Protein AF-A0A367M331-F1 (afdb_monomer_lite)

Radius of gyration: 15.26 Å; chains: 1; bounding box: 50×22×34 Å

Foldseek 3Di:
DDDDDPCPVQQVVVVVCVVVVHDDDPCVVPNGDGPVVVVVVVCVVPDDDDPD

Sequence (52 aa):
MSLPSPWRADFPAFSAFAAEGLTYLDSAATAQKPQAVLDALNGYYLGGAANV

InterPro domains:
  IPR000192 Aminotransferase class V domain [PF00266] (23-52)
  IPR015421 Pyridoxal phosphate-dependent transferase, major domain [G3DSA:3.40.640.10] (41-52)
  IPR015422 Pyridoxal phosphate-dependent transferase, small domain [G3DSA:3.90.1150.10] (9-40)
  IPR015424 Pyridoxal phosphate-dependent transferase [SSF53383] (6-52)

Structure (mmCIF, N/CA/C/O backbone):
data_AF-A0A367M331-F1
#
_entry.id   AF-A0A367M331-F1
#
loop_
_atom_site.group_PDB
_atom_site.id
_atom_site.type_symbol
_atom_site.label_atom_id
_atom_site.label_alt_id
_atom_site.label_comp_id
_atom_site.label_asym_id
_atom_site.label_entity_id
_atom_site.lab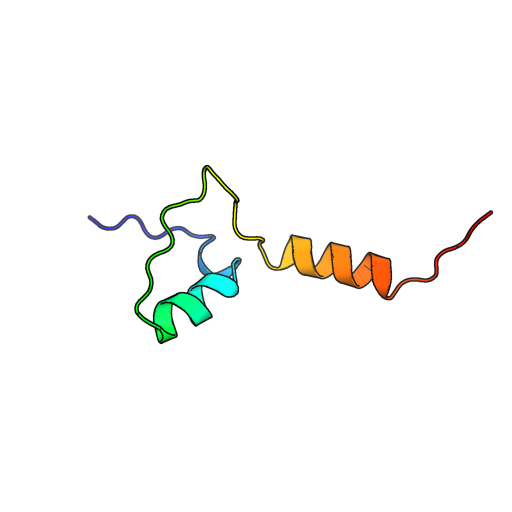el_seq_id
_atom_site.pdbx_PDB_ins_code
_atom_site.Cartn_x
_atom_site.Cartn_y
_atom_site.Cartn_z
_atom_site.occupancy
_atom_site.B_iso_or_equiv
_atom_site.auth_seq_id
_atom_site.auth_comp_id
_atom_site.auth_asym_id
_atom_site.auth_atom_id
_atom_site.pdbx_PDB_model_num
ATOM 1 N N . MET A 1 1 ? -27.128 5.030 4.255 1.00 53.19 1 MET A N 1
ATOM 2 C CA . MET A 1 1 ? -26.690 4.116 3.177 1.00 53.19 1 MET A CA 1
ATOM 3 C C . MET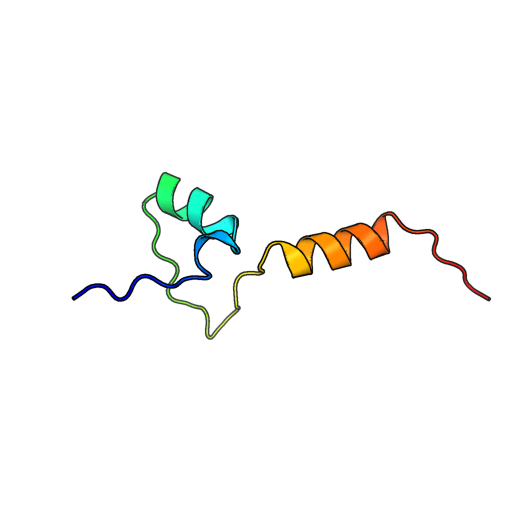 A 1 1 ? -25.175 4.119 3.149 1.00 53.19 1 MET A C 1
ATOM 5 O O . MET A 1 1 ? -24.601 5.198 3.112 1.00 53.19 1 MET A O 1
ATOM 9 N N . SER A 1 2 ? -24.542 2.948 3.228 1.00 77.25 2 SER A N 1
ATOM 10 C CA . SER A 1 2 ? -23.104 2.832 2.960 1.00 77.25 2 SER A CA 1
ATOM 11 C C . SER A 1 2 ? -22.883 3.028 1.461 1.00 77.25 2 SER A C 1
ATOM 13 O O . SER A 1 2 ? -23.612 2.432 0.668 1.00 77.25 2 SER A O 1
ATOM 15 N N . LEU A 1 3 ? -21.937 3.885 1.078 1.00 81.31 3 LEU A N 1
ATOM 16 C CA . LEU A 1 3 ? -21.490 4.024 -0.305 1.00 81.31 3 LEU A CA 1
ATOM 17 C C . LEU A 1 3 ? -20.309 3.063 -0.504 1.00 81.31 3 LEU A C 1
ATOM 19 O O . LEU A 1 3 ? -19.209 3.367 -0.032 1.00 81.31 3 LEU A O 1
ATOM 23 N N . PRO A 1 4 ? -20.503 1.893 -1.140 1.00 84.56 4 PRO A N 1
ATOM 24 C CA . PRO A 1 4 ? -19.391 1.001 -1.428 1.00 84.56 4 PRO A CA 1
ATOM 25 C C . PRO A 1 4 ? -18.457 1.681 -2.433 1.00 84.56 4 PRO A C 1
ATOM 27 O O . PRO A 1 4 ? -18.870 2.061 -3.527 1.00 84.56 4 PRO A O 1
ATOM 30 N N . SER A 1 5 ? -17.191 1.852 -2.053 1.00 88.56 5 SER A N 1
ATOM 31 C CA . SER A 1 5 ? -16.165 2.350 -2.971 1.00 88.56 5 SER A CA 1
ATOM 32 C C . SER A 1 5 ? -15.789 1.242 -3.961 1.00 88.56 5 SER A C 1
ATOM 34 O O . SER A 1 5 ? -15.387 0.165 -3.506 1.00 88.56 5 SER A O 1
ATOM 36 N N . PRO A 1 6 ? -15.860 1.482 -5.285 1.00 93.12 6 PRO A N 1
ATOM 37 C CA . PRO A 1 6 ? -15.484 0.483 -6.285 1.00 93.12 6 PRO A CA 1
ATOM 38 C C . PRO A 1 6 ? -13.984 0.157 -6.259 1.00 93.12 6 PRO A C 1
ATOM 40 O O . PRO A 1 6 ? -13.592 -0.919 -6.691 1.00 93.12 6 PRO A O 1
ATOM 43 N N . TRP A 1 7 ? -13.156 1.045 -5.701 1.00 94.69 7 TRP A N 1
ATOM 44 C CA . TRP A 1 7 ? -11.696 0.905 -5.669 1.00 94.69 7 TRP A CA 1
ATOM 45 C C . TRP A 1 7 ? -11.166 0.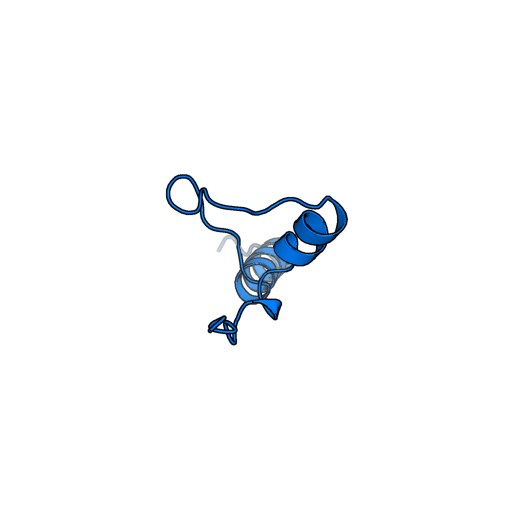337 -4.355 1.00 94.69 7 TRP A C 1
ATOM 47 O O . TRP A 1 7 ? -9.962 0.208 -4.184 1.00 94.69 7 TRP A O 1
ATOM 57 N N . ARG A 1 8 ? -12.025 0.022 -3.371 1.00 93.75 8 ARG A N 1
ATOM 58 C CA . ARG A 1 8 ? -11.552 -0.397 -2.037 1.00 93.75 8 ARG A CA 1
ATOM 59 C C . ARG A 1 8 ? -10.655 -1.639 -2.088 1.00 93.75 8 ARG A C 1
ATOM 61 O O . ARG A 1 8 ? -9.731 -1.731 -1.285 1.00 93.75 8 ARG A O 1
ATOM 68 N N . ALA A 1 9 ? -10.925 -2.556 -3.015 1.00 94.81 9 ALA A N 1
ATOM 69 C CA . ALA A 1 9 ? -10.136 -3.768 -3.214 1.00 94.81 9 ALA A CA 1
ATOM 70 C C . ALA A 1 9 ? -8.735 -3.499 -3.794 1.00 94.81 9 ALA A C 1
ATOM 72 O O . ALA A 1 9 ? -7.844 -4.318 -3.595 1.00 94.81 9 ALA A O 1
ATOM 73 N N . ASP A 1 10 ? -8.512 -2.346 -4.432 1.00 97.81 10 ASP A N 1
ATOM 74 C CA . ASP A 1 10 ? -7.216 -2.003 -5.025 1.00 97.81 10 ASP A CA 1
ATOM 75 C C . ASP A 1 10 ? -6.161 -1.669 -3.963 1.00 97.81 10 ASP A C 1
ATOM 77 O O . ASP A 1 10 ? -4.977 -1.624 -4.275 1.00 97.81 10 ASP A O 1
ATOM 81 N N . PHE A 1 11 ? -6.559 -1.425 -2.709 1.00 97.44 11 PHE A N 1
ATOM 82 C CA . PHE A 1 11 ? -5.677 -1.020 -1.611 1.00 97.44 11 PHE A CA 1
ATOM 83 C C . PHE A 1 11 ? -5.473 -2.185 -0.628 1.00 97.44 11 PHE A C 1
ATOM 85 O O . PHE A 1 11 ? -6.249 -2.325 0.327 1.00 97.44 11 PHE A O 1
ATOM 92 N N . PRO A 1 12 ? -4.421 -3.008 -0.796 1.00 97.12 12 PRO A N 1
ATOM 93 C CA . PRO A 1 12 ? -4.234 -4.225 -0.002 1.00 97.12 12 PRO A CA 1
ATOM 94 C C . PRO A 1 12 ? -4.078 -3.958 1.502 1.00 97.12 12 PRO A C 1
ATOM 96 O O . PRO A 1 12 ? -4.492 -4.780 2.310 1.00 97.12 12 PRO A O 1
ATOM 99 N N . ALA A 1 13 ? -3.570 -2.788 1.908 1.00 96.69 13 ALA A N 1
ATOM 100 C CA . ALA A 1 13 ? -3.430 -2.427 3.324 1.00 96.69 13 ALA A CA 1
ATOM 101 C C . ALA A 1 13 ? -4.761 -2.467 4.102 1.00 96.69 13 ALA A C 1
ATOM 103 O O . ALA A 1 13 ? -4.777 -2.749 5.299 1.00 96.69 13 ALA A O 1
ATOM 104 N N . PHE A 1 14 ? -5.901 -2.234 3.438 1.00 95.81 14 PHE A N 1
ATOM 105 C CA . PHE A 1 14 ? -7.195 -2.251 4.117 1.00 95.81 14 PHE A CA 1
ATOM 106 C C . PHE A 1 14 ? -7.639 -3.642 4.571 1.00 95.81 14 PHE A C 1
ATOM 108 O O . PHE A 1 14 ? -8.417 -3.716 5.522 1.00 95.81 14 PHE A O 1
ATOM 115 N N . SER A 1 15 ? -7.177 -4.725 3.935 1.00 93.25 15 SER A N 1
ATOM 116 C CA . SER A 1 15 ? -7.479 -6.079 4.414 1.00 93.25 15 SER A CA 1
ATOM 117 C C . SER A 1 15 ? -6.733 -6.381 5.716 1.00 93.25 15 SER A C 1
ATOM 119 O O . SER A 1 15 ? -7.336 -6.926 6.638 1.00 93.25 15 SER A O 1
ATOM 121 N N . ALA A 1 16 ? -5.476 -5.936 5.833 1.00 94.69 16 ALA A N 1
ATOM 122 C CA . ALA A 1 16 ? -4.691 -6.033 7.063 1.00 94.69 16 ALA A CA 1
ATOM 123 C C . ALA A 1 16 ? -5.341 -5.234 8.204 1.00 94.69 16 ALA A C 1
ATOM 125 O O . ALA A 1 16 ? -5.624 -5.786 9.263 1.00 94.69 16 ALA A O 1
ATOM 126 N N . PHE A 1 17 ? -5.712 -3.973 7.956 1.00 95.56 17 PHE A N 1
ATOM 127 C CA . PHE A 1 17 ? -6.398 -3.159 8.966 1.00 95.56 17 PHE A CA 1
ATOM 128 C C . PHE A 1 17 ? -7.730 -3.773 9.403 1.00 95.56 17 PHE A C 1
ATOM 130 O O . PHE A 1 17 ? -8.035 -3.782 10.590 1.00 95.56 17 PHE A O 1
ATOM 137 N N . ALA A 1 18 ? -8.511 -4.322 8.467 1.00 93.19 18 ALA A N 1
ATOM 138 C CA . ALA A 1 18 ? -9.769 -4.985 8.797 1.00 93.19 18 ALA A CA 1
ATOM 139 C C . ALA A 1 18 ? -9.561 -6.232 9.672 1.00 93.19 18 ALA A C 1
ATOM 141 O O . ALA A 1 18 ? -10.343 -6.448 10.596 1.00 93.19 18 ALA A O 1
ATOM 142 N N . ALA A 1 19 ? -8.506 -7.017 9.420 1.00 96.00 19 ALA A N 1
ATOM 143 C CA . ALA A 1 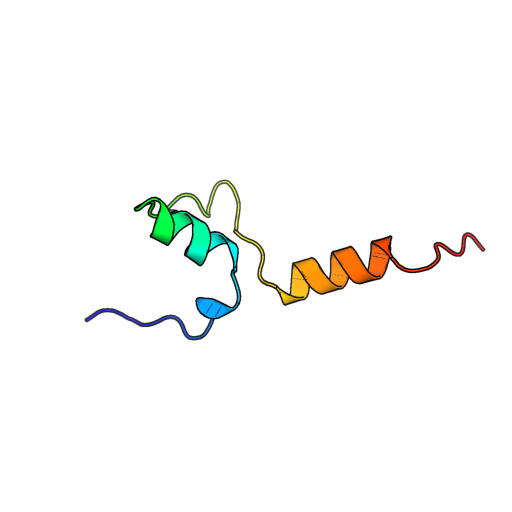19 ? -8.147 -8.165 10.254 1.00 96.00 19 ALA A CA 1
ATOM 144 C C . ALA A 1 19 ? -7.778 -7.755 11.692 1.00 96.00 19 ALA A C 1
ATOM 146 O O . ALA A 1 19 ? -8.016 -8.513 12.629 1.00 96.00 19 ALA A O 1
ATOM 147 N N . GLU A 1 20 ? -7.263 -6.538 11.869 1.00 97.06 20 GLU A N 1
ATOM 148 C CA . GLU A 1 20 ? -6.922 -5.943 13.167 1.00 97.06 20 GLU A CA 1
ATOM 149 C C . GLU A 1 20 ? -8.062 -5.097 13.774 1.00 97.06 20 GLU A C 1
ATOM 151 O O . GLU A 1 20 ? -7.910 -4.525 14.851 1.00 97.06 20 GLU A O 1
ATOM 156 N N . GLY A 1 21 ? -9.216 -4.992 13.103 1.00 96.56 21 GLY A N 1
ATOM 157 C CA . GLY A 1 21 ? -10.334 -4.150 13.546 1.00 96.56 21 GLY A CA 1
ATOM 158 C C . GLY A 1 21 ? -10.064 -2.640 13.462 1.00 96.56 21 GLY A C 1
ATOM 159 O O . GLY A 1 21 ? -10.773 -1.844 14.079 1.00 96.56 21 GLY A O 1
ATOM 160 N N . LEU A 1 22 ? -9.054 -2.224 12.699 1.00 96.38 22 LEU A N 1
ATOM 161 C CA . LEU A 1 22 ? -8.642 -0.834 12.544 1.00 96.38 22 LEU A CA 1
ATOM 162 C C . LEU A 1 22 ? -9.388 -0.147 11.395 1.00 96.38 22 LEU A C 1
ATOM 164 O O . LEU A 1 22 ? -9.570 -0.695 10.306 1.00 96.38 22 LEU A O 1
ATOM 168 N N . THR A 1 23 ? -9.767 1.114 11.618 1.00 95.12 23 THR A N 1
ATOM 169 C CA . THR A 1 23 ? -10.294 1.997 10.569 1.00 95.12 23 THR A CA 1
ATOM 170 C C . THR A 1 23 ? -9.299 3.119 10.310 1.00 95.12 23 THR A C 1
ATOM 172 O O . THR A 1 23 ? -9.011 3.925 11.189 1.00 95.12 23 THR A O 1
ATOM 175 N N . TYR A 1 24 ? -8.775 3.177 9.088 1.00 95.06 24 TYR A N 1
ATOM 176 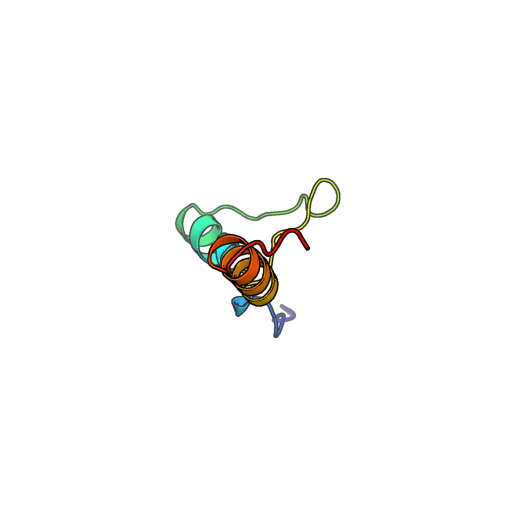C CA . TYR A 1 24 ? -7.801 4.185 8.685 1.00 95.06 24 TYR A CA 1
ATOM 177 C C . TYR A 1 24 ? -8.493 5.506 8.316 1.00 95.06 24 TYR A C 1
ATOM 179 O O . TYR A 1 24 ? -9.155 5.580 7.281 1.00 95.06 24 TYR A O 1
ATOM 187 N N . LEU A 1 25 ? -8.345 6.535 9.157 1.00 96.19 25 LEU A N 1
ATOM 188 C CA . LEU A 1 25 ? -9.003 7.845 9.011 1.00 96.19 25 LEU A CA 1
ATOM 189 C C . LEU A 1 25 ? -8.008 9.020 8.982 1.00 96.19 25 LEU A C 1
ATOM 191 O O . LEU A 1 25 ? -8.341 10.114 9.423 1.00 96.19 25 LEU A O 1
ATOM 195 N N . ASP A 1 26 ? -6.798 8.804 8.462 1.00 96.50 26 ASP A N 1
ATOM 196 C CA . ASP A 1 26 ? -5.741 9.829 8.424 1.00 96.50 26 ASP A CA 1
ATOM 197 C C . ASP A 1 26 ? -5.103 9.989 7.032 1.00 96.50 26 ASP A C 1
ATOM 199 O O . ASP A 1 26 ? -3.901 10.189 6.862 1.00 96.50 26 ASP A O 1
ATOM 203 N N . SER A 1 27 ? -5.937 9.906 5.991 1.00 96.06 27 SER A N 1
ATOM 204 C CA . SER A 1 27 ? -5.492 10.078 4.600 1.00 96.06 27 SER A CA 1
ATOM 205 C C . SER A 1 27 ? -4.880 11.456 4.317 1.00 96.06 27 SER A C 1
ATOM 207 O O . SER A 1 27 ? -4.167 11.610 3.328 1.00 96.06 27 SER A O 1
ATOM 209 N N . ALA A 1 28 ? -5.179 12.457 5.154 1.00 97.69 28 ALA A N 1
ATOM 210 C CA . ALA A 1 28 ? -4.624 13.802 5.039 1.00 97.69 28 ALA A CA 1
ATOM 211 C C . ALA A 1 28 ? -3.134 13.841 5.412 1.00 97.69 28 ALA A C 1
ATOM 213 O O . ALA A 1 28 ? -2.377 14.560 4.763 1.00 97.69 28 ALA A O 1
ATOM 214 N N . ALA A 1 29 ? -2.704 13.053 6.406 1.00 98.19 29 ALA A N 1
ATOM 215 C CA . ALA A 1 29 ? -1.288 12.902 6.722 1.00 98.19 29 ALA A CA 1
ATOM 216 C C . ALA A 1 29 ? -0.568 12.028 5.684 1.00 98.19 29 ALA A C 1
ATOM 218 O O . ALA A 1 29 ? 0.538 12.357 5.256 1.00 98.19 29 ALA A O 1
ATOM 219 N N . THR A 1 30 ? -1.183 10.921 5.248 1.00 97.06 30 THR A N 1
ATOM 220 C CA . THR A 1 30 ? -0.655 10.095 4.151 1.00 97.06 30 THR A CA 1
ATOM 221 C C . THR A 1 30 ? -1.728 9.204 3.532 1.00 97.06 30 THR A C 1
ATOM 223 O O . THR A 1 30 ? -2.547 8.616 4.221 1.00 97.06 30 THR A O 1
ATOM 226 N N . ALA A 1 31 ? -1.731 9.053 2.210 1.00 97.44 31 ALA A N 1
ATOM 227 C CA . ALA A 1 31 ? -2.667 8.156 1.534 1.00 97.44 31 ALA A CA 1
ATOM 228 C C . ALA A 1 31 ? -2.084 6.744 1.368 1.00 97.44 31 ALA A C 1
ATOM 230 O O . ALA A 1 31 ? -0.921 6.590 0.969 1.00 97.44 31 ALA A O 1
ATOM 231 N N . GLN A 1 32 ? -2.923 5.723 1.577 1.00 97.69 32 GLN A N 1
ATOM 232 C CA . GLN A 1 32 ? -2.615 4.333 1.227 1.00 97.69 32 GLN A CA 1
ATOM 233 C C . GLN A 1 32 ? -2.360 4.191 -0.278 1.00 97.69 32 GLN A C 1
ATOM 235 O O . GLN A 1 32 ? -2.841 4.992 -1.082 1.00 97.69 32 GLN A O 1
ATOM 240 N N . LYS A 1 33 ? -1.574 3.184 -0.668 1.00 98.19 33 LYS A N 1
ATOM 241 C CA . LYS A 1 33 ? -1.176 2.974 -2.067 1.00 98.19 33 LYS A CA 1
ATOM 242 C C . LYS A 1 33 ? -1.996 1.841 -2.688 1.00 98.19 33 LYS A C 1
ATOM 244 O O . LYS A 1 33 ? -2.117 0.794 -2.049 1.00 98.19 33 LYS A O 1
ATOM 249 N N . PRO A 1 34 ? -2.557 2.026 -3.895 1.00 98.31 34 PRO A N 1
ATOM 250 C CA . PRO A 1 34 ? -3.202 0.938 -4.610 1.00 98.31 34 PRO A CA 1
ATOM 251 C C . PRO A 1 34 ? -2.156 -0.011 -5.215 1.00 98.31 34 PRO A C 1
ATOM 253 O O . PRO A 1 34 ? -1.011 0.390 -5.446 1.00 98.31 34 PRO A O 1
ATOM 256 N N . GLN A 1 35 ? -2.558 -1.241 -5.534 1.00 98.19 35 GLN A N 1
ATOM 257 C CA . GLN A 1 35 ? -1.690 -2.291 -6.072 1.00 98.19 35 GLN A CA 1
ATOM 258 C C . GLN A 1 35 ? -0.937 -1.836 -7.328 1.00 98.19 35 GLN A C 1
ATOM 260 O O . GLN A 1 35 ? 0.267 -2.031 -7.408 1.00 98.19 35 GLN A O 1
ATOM 265 N N . ALA A 1 36 ? -1.590 -1.108 -8.240 1.00 98.19 36 ALA A N 1
ATOM 266 C CA . ALA A 1 36 ? -0.952 -0.601 -9.458 1.00 98.19 36 ALA A CA 1
ATOM 267 C C . ALA A 1 36 ? 0.284 0.290 -9.193 1.00 98.19 36 ALA A C 1
ATOM 269 O O . ALA A 1 36 ? 1.246 0.263 -9.959 1.00 98.19 36 ALA A O 1
ATOM 270 N N . VAL A 1 37 ? 0.290 1.069 -8.102 1.00 98.25 37 VAL A N 1
ATOM 271 C CA . VAL A 1 37 ? 1.454 1.889 -7.712 1.00 98.25 37 VAL A CA 1
ATOM 272 C C . VAL A 1 37 ? 2.567 1.012 -7.144 1.00 98.25 37 VAL A C 1
ATOM 274 O O . VAL A 1 37 ? 3.739 1.240 -7.439 1.00 98.25 37 VAL A O 1
ATOM 277 N N . LEU A 1 38 ? 2.205 0.004 -6.346 1.00 98.00 38 LEU A N 1
ATOM 278 C CA . LEU A 1 38 ? 3.159 -0.966 -5.809 1.00 98.00 38 LEU A CA 1
ATOM 279 C C . LEU A 1 38 ? 3.812 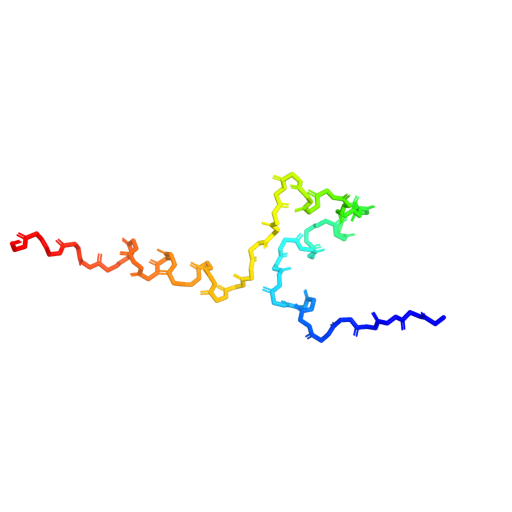-1.772 -6.937 1.00 98.00 38 LEU A C 1
ATOM 281 O O . LEU A 1 38 ? 5.030 -1.927 -6.942 1.00 98.00 38 LEU A O 1
ATOM 285 N N . ASP A 1 39 ? 3.026 -2.209 -7.921 1.00 97.88 39 ASP A N 1
ATOM 286 C CA . ASP A 1 39 ? 3.498 -2.953 -9.089 1.00 97.88 39 ASP A CA 1
ATOM 287 C C . ASP A 1 39 ? 4.460 -2.119 -9.935 1.00 97.88 39 ASP A C 1
ATOM 289 O O . ASP A 1 39 ? 5.509 -2.617 -10.336 1.00 97.88 39 ASP A O 1
ATOM 293 N N . ALA A 1 40 ? 4.154 -0.838 -10.166 1.00 96.94 40 ALA A N 1
ATOM 294 C CA . ALA A 1 40 ? 5.041 0.064 -10.895 1.00 96.94 40 ALA A CA 1
ATOM 295 C C . ALA A 1 40 ? 6.379 0.271 -10.164 1.00 96.94 40 ALA A C 1
ATOM 297 O O . ALA A 1 40 ? 7.442 0.208 -10.783 1.00 96.94 40 ALA A O 1
ATOM 298 N N . LEU A 1 41 ? 6.337 0.475 -8.843 1.00 96.69 41 LEU A N 1
ATOM 299 C CA . LEU A 1 41 ? 7.539 0.628 -8.021 1.00 96.69 41 LEU A CA 1
ATOM 300 C C . LEU A 1 41 ? 8.384 -0.651 -8.020 1.00 96.69 41 LEU A C 1
ATOM 302 O O . LEU A 1 41 ? 9.600 -0.600 -8.192 1.00 96.69 41 LEU A O 1
ATOM 306 N N . ASN A 1 42 ? 7.733 -1.801 -7.858 1.00 96.44 42 ASN A N 1
ATOM 307 C CA . ASN A 1 42 ? 8.390 -3.098 -7.893 1.00 96.44 42 ASN A CA 1
ATOM 308 C C . ASN A 1 42 ? 8.991 -3.376 -9.279 1.00 96.44 42 ASN A C 1
ATOM 310 O O . ASN A 1 42 ? 10.134 -3.801 -9.375 1.00 96.44 42 ASN A O 1
ATOM 314 N N . GLY A 1 43 ? 8.268 -3.060 -10.355 1.00 94.75 43 GLY A N 1
ATOM 315 C CA . GLY A 1 43 ? 8.759 -3.169 -11.728 1.00 94.75 43 GLY A CA 1
ATOM 316 C C . GLY A 1 43 ? 9.989 -2.300 -11.990 1.00 94.75 43 GLY A C 1
ATOM 317 O O . GLY A 1 43 ? 10.923 -2.757 -12.642 1.00 94.75 43 GLY A O 1
ATOM 318 N N . TYR A 1 44 ? 10.035 -1.086 -11.433 1.00 92.88 44 TYR A N 1
ATOM 319 C CA . TYR A 1 44 ? 11.225 -0.237 -11.496 1.00 92.88 44 TYR A CA 1
ATOM 320 C C . TYR A 1 44 ? 12.424 -0.871 -10.778 1.00 92.88 44 TYR A C 1
ATOM 322 O O . TYR A 1 44 ? 13.503 -0.956 -11.358 1.00 92.88 44 TYR A O 1
ATOM 330 N N . TYR A 1 45 ? 12.242 -1.349 -9.542 1.00 92.75 45 TYR A N 1
ATOM 331 C CA . TYR A 1 45 ? 13.341 -1.919 -8.752 1.00 92.75 45 TYR A CA 1
ATOM 332 C C . TYR A 1 45 ? 13.810 -3.297 -9.223 1.00 92.75 45 TYR A C 1
ATOM 334 O O . TYR A 1 45 ? 14.980 -3.629 -9.050 1.00 92.75 45 TYR A O 1
ATOM 342 N N . LEU A 1 46 ? 12.915 -4.104 -9.792 1.00 92.62 46 LEU A N 1
ATOM 343 C CA . LEU A 1 46 ? 13.252 -5.400 -10.383 1.00 92.62 46 LEU A CA 1
ATOM 344 C C . LEU A 1 46 ? 13.775 -5.271 -11.819 1.00 92.62 46 LEU A C 1
ATOM 346 O O . LEU A 1 46 ? 14.358 -6.217 -12.349 1.00 92.62 46 LEU A O 1
ATOM 350 N N . GLY A 1 47 ? 13.557 -4.122 -12.458 1.00 87.19 47 GLY A N 1
ATOM 351 C CA . GLY A 1 47 ? 14.126 -3.794 -13.754 1.00 87.19 47 GLY A CA 1
ATOM 352 C C . GLY A 1 47 ? 15.631 -3.528 -13.680 1.00 87.19 47 GLY A C 1
ATOM 353 O O . GLY A 1 47 ? 16.203 -3.255 -12.626 1.00 87.19 47 GLY A O 1
ATOM 354 N N . GLY A 1 48 ? 16.295 -3.589 -14.833 1.00 71.19 48 GLY A N 1
ATOM 355 C CA . GLY A 1 48 ? 17.678 -3.136 -14.944 1.00 71.19 48 GLY A CA 1
ATOM 356 C C . GLY A 1 48 ? 17.751 -1.610 -14.902 1.00 71.19 48 GLY A C 1
ATOM 357 O O . GLY A 1 48 ? 17.088 -0.938 -15.690 1.00 71.19 48 GLY A O 1
ATOM 358 N N . ALA A 1 49 ? 18.591 -1.056 -14.027 1.00 67.69 49 ALA A N 1
ATOM 359 C CA . ALA A 1 49 ? 18.982 0.347 -14.103 1.00 67.69 49 ALA A CA 1
ATOM 360 C C . ALA A 1 49 ? 20.059 0.500 -15.188 1.00 67.69 49 ALA A C 1
ATOM 362 O O . ALA A 1 49 ? 21.223 0.175 -14.964 1.00 67.69 49 ALA A O 1
ATOM 363 N N . ALA A 1 50 ? 19.670 0.961 -16.377 1.00 68.25 50 ALA A N 1
ATOM 364 C CA . ALA A 1 50 ? 20.624 1.369 -17.402 1.00 68.25 50 ALA A CA 1
ATOM 365 C C . ALA A 1 50 ? 21.024 2.829 -17.151 1.00 68.25 50 ALA A C 1
ATOM 367 O O . ALA A 1 50 ? 20.261 3.751 -17.426 1.00 68.25 50 ALA A O 1
ATOM 368 N N . ASN A 1 51 ? 22.219 3.033 -16.606 1.00 62.94 51 ASN A N 1
ATOM 369 C CA . ASN A 1 51 ? 22.895 4.323 -16.586 1.00 62.94 51 ASN A CA 1
ATOM 370 C C . ASN A 1 51 ? 23.636 4.516 -17.919 1.00 62.94 51 ASN A C 1
ATOM 372 O O . ASN A 1 51 ? 24.836 4.267 -18.004 1.00 62.94 51 ASN A O 1
ATOM 376 N N . VAL A 1 52 ? 22.918 4.898 -18.975 1.00 58.62 52 VAL A N 1
ATOM 377 C CA . VAL A 1 52 ? 23.586 5.470 -20.159 1.00 58.62 52 VAL A CA 1
ATOM 378 C C . VAL A 1 52 ? 23.924 6.933 -19.923 1.00 58.62 52 VAL A C 1
ATOM 380 O O . VAL A 1 52 ? 23.123 7.616 -19.245 1.00 58.62 52 VAL A O 1
#

Organism: Pseudomonas aeruginosa (NCBI:txid287)

pLDDT: mean 91.19, std 10.97, range [53.19, 98.31]

Secondary structure (DSSP, 8-state):
-----TTGGG-THHHHHHHTT-----TTT-PPPPHHHHHHHHHHHHS-----